Protein AF-A0A4R2NG99-F1 (afdb_monomer_lite)

InterPro domains:
  IPR046574 Protein of unknown function DUF6634 [PF20339] (81-149)

Foldseek 3Di:
DDDPPPQQLFARCPVVLVVLVPDPCNPVVLVVLDPPSVLLVVCLVVQVVVLVDPPPPDDNQPPVCSSVVSSVVLVCLQPPDDDPVQAVQAWAFEQKFWWQQVNATWMWGFTANDPPDDHRDTDIDAGWRGDDVVVQWTGHPVGIYGYHDHHPVRVVVCCVVVVGPPPMGTDDNVD

pLDDT: mean 89.12, std 12.57, range [43.88, 98.56]

Structure (mmCIF, N/CA/C/O backbone):
data_AF-A0A4R2NG99-F1
#
_entry.id   AF-A0A4R2NG99-F1
#
loop_
_atom_site.group_PDB
_atom_site.id
_atom_site.type_symbol
_atom_site.label_atom_id
_atom_site.label_alt_id
_atom_site.label_comp_id
_atom_site.label_asym_id
_atom_site.label_entity_id
_atom_site.label_seq_id
_atom_site.pdbx_PDB_ins_code
_atom_site.Cartn_x
_atom_site.Cartn_y
_atom_site.Cartn_z
_atom_site.occupancy
_atom_site.B_iso_or_equiv
_atom_site.auth_seq_id
_atom_site.auth_comp_id
_atom_site.auth_asym_id
_atom_site.auth_atom_id
_atom_site.pdbx_PDB_model_num
ATOM 1 N N . MET A 1 1 ? 9.806 15.399 2.676 1.00 49.66 1 MET A N 1
ATOM 2 C CA . MET A 1 1 ? 9.759 15.970 1.310 1.00 49.66 1 MET A CA 1
ATOM 3 C C . MET A 1 1 ? 8.311 16.036 0.851 1.00 49.66 1 MET A C 1
ATOM 5 O O . MET A 1 1 ? 7.540 15.195 1.308 1.00 49.66 1 MET A O 1
ATOM 9 N N . PRO A 1 2 ? 7.925 17.013 0.016 1.00 54.00 2 PRO A N 1
ATOM 10 C CA . PRO A 1 2 ? 6.621 16.988 -0.643 1.00 54.00 2 PRO A CA 1
ATOM 11 C C . PRO A 1 2 ? 6.530 15.772 -1.577 1.00 54.00 2 PRO A C 1
ATOM 13 O O . PRO A 1 2 ? 7.538 15.358 -2.149 1.00 54.00 2 PRO A O 1
ATOM 16 N N . MET A 1 3 ? 5.338 15.185 -1.688 1.00 55.34 3 MET A N 1
ATOM 17 C CA . MET A 1 3 ? 5.058 14.141 -2.679 1.00 55.34 3 MET A CA 1
ATOM 18 C C . MET A 1 3 ? 5.216 14.719 -4.094 1.00 55.34 3 MET A C 1
ATOM 20 O O . MET A 1 3 ? 4.885 15.894 -4.285 1.00 55.34 3 MET A O 1
ATOM 24 N N . PRO A 1 4 ? 5.699 13.939 -5.078 1.00 56.81 4 PRO A N 1
ATOM 25 C CA . PRO A 1 4 ? 5.696 14.377 -6.471 1.00 56.81 4 PRO A CA 1
ATOM 26 C C . PRO A 1 4 ? 4.266 14.738 -6.914 1.00 56.81 4 PRO A C 1
ATOM 28 O O . PRO A 1 4 ? 3.295 14.146 -6.439 1.00 56.81 4 PRO A O 1
ATOM 31 N N . MET A 1 5 ? 4.136 15.724 -7.813 1.00 49.91 5 MET A N 1
ATOM 32 C CA . MET A 1 5 ? 2.844 16.293 -8.252 1.00 49.91 5 MET A CA 1
ATOM 33 C C . MET A 1 5 ? 1.894 15.279 -8.926 1.00 49.91 5 MET A C 1
ATOM 35 O O . MET A 1 5 ? 0.725 15.591 -9.121 1.00 49.91 5 MET A O 1
ATOM 39 N N . SER A 1 6 ? 2.373 14.080 -9.257 1.00 67.25 6 SER A N 1
ATOM 40 C CA . SER A 1 6 ? 1.675 13.000 -9.970 1.00 67.25 6 SER A CA 1
ATOM 41 C C . SER A 1 6 ? 1.358 11.768 -9.107 1.00 67.25 6 SER A C 1
ATOM 43 O O . SER A 1 6 ? 0.882 10.762 -9.633 1.00 67.25 6 SER A O 1
ATOM 45 N N . PHE A 1 7 ? 1.559 11.823 -7.781 1.00 79.81 7 PHE A N 1
ATOM 46 C CA . PHE A 1 7 ? 1.327 10.665 -6.912 1.00 79.81 7 PHE A CA 1
ATOM 47 C C . PHE A 1 7 ? -0.115 10.137 -7.000 1.00 79.81 7 PHE A C 1
ATOM 49 O O . PHE A 1 7 ? -1.055 10.768 -6.517 1.00 79.81 7 PHE A O 1
ATOM 56 N N . ASN A 1 8 ? -0.272 8.931 -7.547 1.00 90.31 8 ASN A N 1
ATOM 57 C CA . ASN A 1 8 ? -1.547 8.225 -7.599 1.00 90.31 8 ASN A CA 1
ATOM 58 C C . ASN A 1 8 ? -1.762 7.415 -6.304 1.00 90.31 8 ASN A C 1
ATOM 60 O O . ASN A 1 8 ? -1.146 6.354 -6.138 1.00 90.31 8 ASN A O 1
ATOM 64 N N . PRO A 1 9 ? -2.671 7.826 -5.399 1.00 91.56 9 PRO A N 1
ATOM 65 C CA . PRO A 1 9 ? -2.879 7.128 -4.133 1.00 91.56 9 PRO A CA 1
ATOM 66 C C . PRO A 1 9 ? -3.478 5.732 -4.310 1.00 91.56 9 PRO A C 1
ATOM 68 O O . PRO A 1 9 ? -3.380 4.918 -3.390 1.00 91.56 9 PRO A O 1
ATOM 71 N N . ARG A 1 10 ? -4.064 5.425 -5.474 1.00 95.00 10 ARG A N 1
ATOM 72 C CA . ARG A 1 10 ? -4.663 4.123 -5.793 1.00 95.00 10 ARG A CA 1
ATOM 73 C C . ARG A 1 10 ? -3.701 3.124 -6.411 1.00 95.00 10 ARG A C 1
ATOM 75 O O . ARG A 1 10 ? -4.025 1.935 -6.441 1.00 95.00 10 ARG A O 1
ATOM 82 N N . ALA A 1 11 ? -2.560 3.581 -6.907 1.00 94.88 11 ALA A N 1
ATOM 83 C CA . ALA A 1 11 ? -1.530 2.738 -7.500 1.00 94.88 11 ALA A CA 1
ATOM 84 C C . ALA A 1 11 ? -0.154 3.418 -7.370 1.00 94.88 11 ALA A C 1
ATOM 86 O O . ALA A 1 11 ? 0.435 3.836 -8.368 1.00 94.88 11 ALA A O 1
ATOM 87 N N . PRO A 1 12 ? 0.371 3.543 -6.138 1.00 93.31 12 PRO A N 1
ATOM 88 C CA . PRO A 1 12 ? 1.474 4.453 -5.821 1.00 93.31 12 PRO A CA 1
ATOM 89 C C . PRO A 1 12 ? 2.819 4.068 -6.446 1.00 93.31 12 PRO A C 1
ATOM 91 O O . PRO A 1 12 ? 3.780 4.819 -6.321 1.00 93.31 12 PRO A O 1
ATOM 94 N N . LEU A 1 13 ? 2.912 2.891 -7.070 1.00 94.44 13 LEU A N 1
ATOM 95 C CA . LEU A 1 13 ? 4.154 2.350 -7.616 1.00 94.44 13 LEU A CA 1
ATOM 96 C C . LEU A 1 13 ? 4.209 2.379 -9.148 1.00 94.44 13 LEU A C 1
ATOM 98 O O . LEU A 1 13 ? 5.296 2.218 -9.687 1.00 94.44 13 LEU A O 1
ATOM 102 N N . LEU A 1 14 ? 3.089 2.604 -9.849 1.00 93.62 14 LEU A N 1
ATOM 103 C CA . LEU A 1 14 ? 3.050 2.503 -11.317 1.00 93.62 14 LEU A CA 1
ATOM 104 C C . LEU A 1 14 ? 3.962 3.512 -12.009 1.00 93.62 14 LEU A C 1
ATOM 106 O O . LEU A 1 14 ? 4.681 3.153 -12.934 1.00 93.62 14 LEU A O 1
ATOM 110 N N . GLU A 1 15 ? 3.966 4.755 -11.539 1.00 91.69 15 GLU A N 1
ATOM 111 C CA . GLU A 1 15 ? 4.822 5.792 -12.113 1.00 91.69 15 GLU A CA 1
ATOM 112 C C . GLU A 1 15 ? 6.308 5.475 -11.905 1.00 91.69 15 GLU A C 1
ATOM 114 O O . GLU A 1 15 ? 7.087 5.561 -12.845 1.00 91.69 15 GLU A O 1
ATOM 119 N N . ALA A 1 16 ? 6.684 5.005 -10.711 1.00 92.50 16 ALA A N 1
ATOM 120 C CA . ALA A 1 16 ? 8.059 4.597 -10.422 1.00 92.50 16 ALA A CA 1
ATOM 121 C C . ALA A 1 16 ? 8.499 3.377 -11.253 1.00 92.50 16 ALA A C 1
ATOM 123 O O . ALA A 1 16 ? 9.657 3.291 -11.652 1.00 92.50 16 ALA A O 1
ATOM 124 N N . ILE A 1 17 ? 7.589 2.436 -11.533 1.00 95.12 17 ILE A N 1
ATOM 125 C CA . ILE A 1 17 ? 7.857 1.306 -12.435 1.00 95.12 17 ILE A CA 1
ATOM 126 C C . ILE A 1 17 ? 8.113 1.822 -13.857 1.00 95.12 17 ILE A C 1
ATOM 128 O O . ILE A 1 17 ? 9.103 1.434 -14.474 1.00 95.12 17 ILE A O 1
ATOM 132 N N . ALA A 1 18 ? 7.265 2.724 -14.359 1.00 93.62 18 ALA A N 1
ATOM 133 C CA . ALA A 1 18 ? 7.431 3.315 -15.685 1.00 93.62 18 ALA A CA 1
ATOM 134 C C . ALA A 1 18 ? 8.744 4.110 -15.804 1.00 93.62 18 ALA A C 1
ATOM 136 O O . ALA A 1 18 ? 9.451 3.980 -16.802 1.00 93.62 18 ALA A O 1
ATOM 137 N N . GLU A 1 19 ? 9.104 4.878 -14.773 1.00 92.56 19 GLU A N 1
ATOM 138 C CA . GLU A 1 19 ? 10.360 5.634 -14.712 1.00 92.56 19 GLU A CA 1
ATOM 139 C C . GLU A 1 19 ? 11.584 4.707 -14.770 1.00 92.56 19 GLU A C 1
ATOM 141 O O . GLU A 1 19 ? 12.516 4.958 -15.534 1.00 92.56 19 GLU A O 1
ATOM 146 N N . LEU A 1 20 ? 11.557 3.592 -14.029 1.00 93.44 20 LEU A N 1
ATOM 147 C CA . LEU A 1 20 ? 12.633 2.598 -14.043 1.00 93.44 20 LEU A CA 1
ATOM 148 C C . LEU A 1 20 ? 12.802 1.914 -15.399 1.00 93.44 20 LEU A C 1
ATOM 150 O O . LEU A 1 20 ? 13.929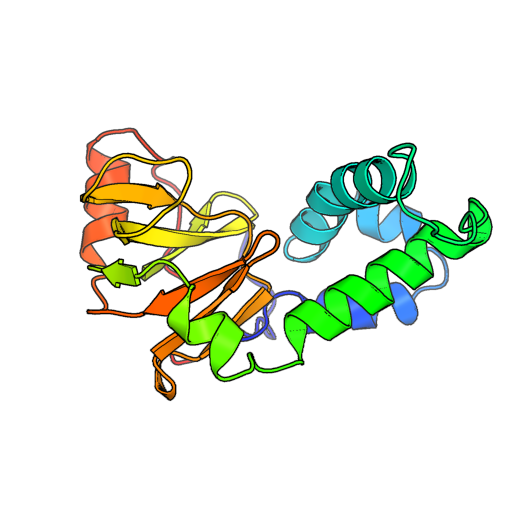 1.627 -15.785 1.00 93.44 20 LEU A O 1
ATOM 154 N N . ARG A 1 21 ? 11.715 1.679 -16.138 1.00 93.25 21 ARG A N 1
ATOM 155 C CA . ARG A 1 21 ? 11.807 1.114 -17.493 1.00 93.25 21 ARG A CA 1
ATOM 156 C C . ARG A 1 21 ? 12.288 2.125 -18.532 1.00 93.25 21 ARG A C 1
ATOM 158 O O . ARG A 1 21 ? 12.868 1.736 -19.540 1.00 93.25 21 ARG A O 1
ATOM 165 N N . ALA A 1 22 ? 12.020 3.411 -18.318 1.00 92.69 22 ALA A N 1
ATOM 166 C CA . ALA A 1 22 ? 12.384 4.470 -19.256 1.00 92.69 22 ALA A CA 1
ATOM 167 C C . ALA A 1 22 ? 13.837 4.955 -19.099 1.00 92.69 22 ALA A C 1
ATOM 169 O O . ALA A 1 22 ? 14.379 5.572 -20.018 1.00 92.69 22 ALA A O 1
ATOM 170 N N . THR A 1 23 ? 14.466 4.718 -17.945 1.00 92.50 23 THR A N 1
ATOM 171 C CA . THR A 1 23 ? 15.839 5.165 -17.677 1.00 92.50 23 THR A CA 1
ATOM 172 C C . THR A 1 23 ? 16.893 4.236 -18.279 1.00 92.50 23 THR A C 1
ATOM 174 O O . THR A 1 23 ? 16.717 3.026 -18.381 1.00 92.50 23 THR A O 1
ATOM 177 N N . GLN A 1 24 ? 18.040 4.817 -18.635 1.00 91.31 24 GLN A N 1
ATOM 178 C CA . GLN A 1 24 ? 19.225 4.073 -19.066 1.00 91.31 24 GLN A CA 1
ATOM 179 C C . GLN A 1 24 ? 19.998 3.454 -17.890 1.00 91.31 24 GLN A C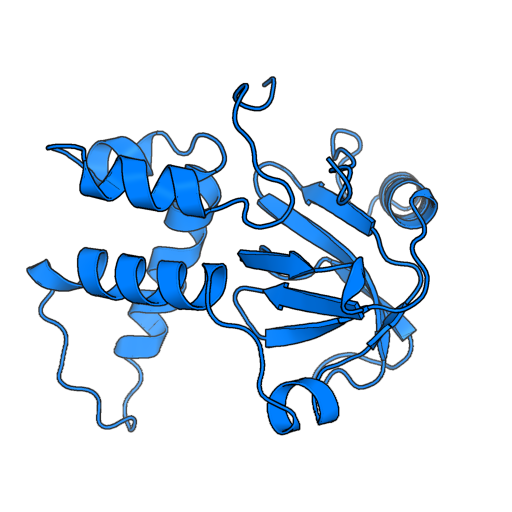 1
ATOM 181 O O . GLN A 1 24 ? 20.778 2.529 -18.101 1.00 91.31 24 GLN A O 1
ATOM 186 N N . ASP A 1 25 ? 19.788 3.950 -16.665 1.00 91.31 25 ASP A N 1
ATOM 187 C CA . ASP A 1 25 ? 20.447 3.459 -15.448 1.00 91.31 25 ASP A CA 1
ATOM 188 C C . ASP A 1 25 ? 19.428 3.269 -14.306 1.00 91.31 25 ASP 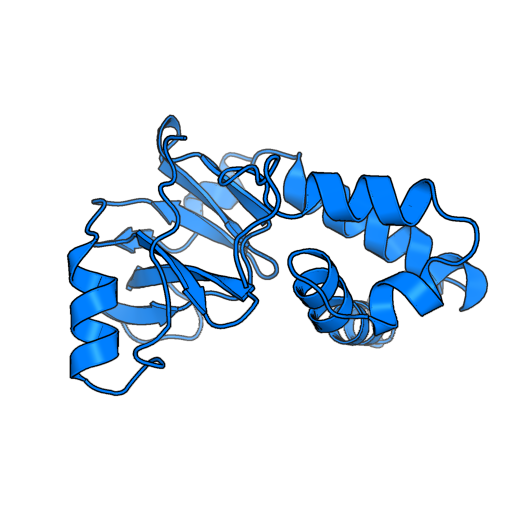A C 1
ATOM 190 O O . ASP A 1 25 ? 19.272 4.126 -13.424 1.00 91.31 25 ASP A O 1
ATOM 194 N N . PRO A 1 26 ? 18.678 2.154 -14.318 1.00 91.44 26 PRO A N 1
ATOM 195 C CA . PRO A 1 26 ? 17.654 1.897 -13.312 1.00 91.44 26 PRO A CA 1
ATOM 196 C C . PRO A 1 26 ? 18.233 1.581 -11.931 1.00 91.44 26 PRO A C 1
ATOM 198 O O . PRO A 1 26 ? 17.578 1.830 -10.916 1.00 91.44 26 PRO A O 1
ATOM 201 N N . LEU A 1 27 ? 19.465 1.067 -11.855 1.00 88.00 27 LEU A N 1
ATOM 202 C CA . LEU A 1 27 ? 20.098 0.780 -10.570 1.00 88.00 27 LEU A CA 1
ATOM 203 C C . LEU A 1 27 ? 20.492 2.066 -9.845 1.00 88.00 27 LEU A C 1
ATOM 205 O O . LEU A 1 27 ? 20.216 2.174 -8.648 1.00 88.00 27 LEU A O 1
ATOM 209 N N . ALA A 1 28 ? 21.061 3.053 -10.543 1.00 89.56 28 ALA A N 1
ATOM 210 C CA . ALA A 1 28 ? 21.328 4.363 -9.950 1.00 89.56 28 ALA A CA 1
ATOM 211 C C . ALA A 1 28 ? 20.035 5.037 -9.466 1.00 89.56 28 ALA A C 1
ATOM 213 O O . ALA A 1 28 ? 19.991 5.591 -8.364 1.00 89.56 28 ALA A O 1
ATOM 214 N N . LEU A 1 29 ? 18.951 4.923 -10.239 1.00 90.06 29 LEU A N 1
ATOM 215 C CA . LEU A 1 29 ? 17.655 5.485 -9.866 1.00 90.06 29 LEU A CA 1
ATOM 216 C C . LEU A 1 29 ? 17.068 4.818 -8.603 1.00 90.06 29 LEU A C 1
ATOM 218 O O . LEU A 1 29 ? 16.618 5.509 -7.687 1.00 90.06 29 LEU A O 1
ATOM 222 N N . LEU A 1 30 ? 17.151 3.487 -8.480 1.00 88.50 30 LEU A N 1
ATOM 223 C CA . LEU A 1 30 ? 16.760 2.767 -7.256 1.00 88.50 30 LEU A CA 1
ATOM 224 C C . LEU A 1 30 ? 17.614 3.155 -6.039 1.00 88.50 30 LEU A C 1
ATOM 226 O O . LEU A 1 30 ? 17.103 3.207 -4.914 1.00 88.50 30 LEU A O 1
ATOM 230 N N . GLN A 1 31 ? 18.905 3.431 -6.238 1.00 86.69 31 GLN A N 1
ATOM 231 C CA . GLN A 1 31 ? 19.825 3.826 -5.166 1.00 86.69 31 GLN A CA 1
ATOM 232 C C . GLN A 1 31 ? 19.500 5.202 -4.575 1.00 86.69 31 GLN A C 1
ATOM 234 O O . GLN A 1 31 ? 19.736 5.406 -3.384 1.00 86.69 31 GLN A O 1
ATOM 239 N N . ALA A 1 32 ? 18.896 6.110 -5.350 1.00 83.88 32 ALA A N 1
ATOM 240 C CA . ALA A 1 32 ? 18.459 7.416 -4.856 1.00 83.88 32 ALA A CA 1
ATOM 241 C C . ALA A 1 32 ? 17.371 7.315 -3.768 1.00 83.88 32 ALA A C 1
ATOM 243 O O . ALA A 1 32 ? 17.238 8.225 -2.949 1.00 83.88 32 ALA A O 1
ATOM 244 N N . ARG A 1 33 ? 16.613 6.203 -3.729 1.00 80.88 33 ARG A N 1
ATOM 245 C CA . ARG A 1 33 ? 15.601 5.882 -2.700 1.00 80.88 33 ARG A CA 1
ATOM 246 C C . ARG A 1 33 ? 14.639 7.037 -2.392 1.00 80.88 33 ARG A C 1
ATOM 248 O O . ARG A 1 33 ? 14.243 7.246 -1.244 1.00 80.88 33 ARG A O 1
ATOM 255 N N . THR A 1 34 ? 14.218 7.767 -3.416 1.00 83.06 34 THR A N 1
ATOM 256 C CA . THR A 1 34 ? 13.135 8.751 -3.318 1.00 83.06 34 THR A CA 1
ATOM 257 C C . THR A 1 34 ? 11.779 8.031 -3.335 1.00 83.06 34 THR A C 1
ATOM 259 O O . THR A 1 34 ? 11.651 6.989 -3.969 1.00 83.06 34 THR A O 1
ATOM 262 N N . PRO A 1 35 ? 10.733 8.487 -2.627 1.00 79.31 35 PRO A N 1
ATOM 263 C CA . PRO A 1 35 ? 9.393 7.924 -2.809 1.00 79.31 35 PRO A CA 1
ATOM 264 C C . PRO A 1 35 ? 8.871 8.227 -4.235 1.00 79.31 35 PRO A C 1
ATOM 266 O O . PRO A 1 35 ? 8.988 9.381 -4.645 1.00 79.31 35 PRO A O 1
ATOM 269 N N . PRO A 1 36 ? 8.284 7.258 -4.977 1.00 85.38 36 PRO A N 1
ATOM 270 C CA . PRO A 1 36 ? 7.952 5.887 -4.569 1.00 85.38 36 PRO A CA 1
ATOM 271 C C . PRO A 1 36 ? 9.053 4.836 -4.811 1.00 85.38 36 PRO A C 1
ATOM 273 O O . PRO A 1 36 ? 8.915 3.719 -4.307 1.00 85.38 36 PRO A O 1
ATOM 276 N N . LEU A 1 37 ? 10.142 5.164 -5.520 1.00 89.56 37 LEU A N 1
ATOM 277 C CA . LEU A 1 37 ? 11.279 4.272 -5.831 1.00 89.56 37 LEU A CA 1
ATOM 278 C C . LEU A 1 37 ? 11.868 3.579 -4.594 1.00 89.56 37 LEU A C 1
ATOM 280 O O . LEU A 1 37 ? 12.238 2.409 -4.648 1.00 89.56 37 LEU A O 1
ATOM 284 N N . ALA A 1 38 ? 11.876 4.256 -3.445 1.00 90.81 38 ALA A N 1
ATOM 285 C CA . ALA A 1 38 ? 12.276 3.697 -2.158 1.00 90.81 38 ALA A CA 1
ATOM 286 C C . ALA A 1 38 ? 11.513 2.411 -1.806 1.00 90.81 38 ALA A C 1
ATOM 288 O O . ALA A 1 38 ? 12.077 1.494 -1.213 1.00 90.81 38 ALA A O 1
ATOM 289 N N . THR A 1 39 ? 10.232 2.334 -2.177 1.00 93.50 39 THR A N 1
ATOM 290 C CA . THR A 1 39 ? 9.398 1.147 -1.963 1.00 93.50 39 THR A CA 1
ATOM 291 C C . THR A 1 39 ? 9.850 -0.001 -2.852 1.00 93.50 39 THR A C 1
ATOM 293 O O . THR A 1 39 ? 9.976 -1.120 -2.373 1.00 93.50 39 THR A O 1
ATOM 296 N N . LEU A 1 40 ? 10.146 0.263 -4.124 1.00 94.50 40 LEU A N 1
ATOM 297 C CA . LEU A 1 40 ? 10.652 -0.759 -5.042 1.00 94.50 40 LEU A CA 1
ATOM 298 C C . LEU A 1 40 ? 12.029 -1.267 -4.591 1.00 94.50 40 LEU A C 1
ATOM 300 O O . LEU A 1 40 ? 12.237 -2.474 -4.492 1.00 94.50 40 LEU A O 1
ATOM 304 N N . ALA A 1 41 ? 12.919 -0.358 -4.187 1.00 93.56 41 ALA A N 1
ATOM 305 C CA . ALA A 1 41 ? 14.224 -0.697 -3.624 1.00 93.56 41 ALA A CA 1
ATOM 306 C C . ALA A 1 41 ? 14.122 -1.528 -2.329 1.00 93.56 41 ALA A C 1
ATOM 308 O O . ALA A 1 41 ? 14.960 -2.396 -2.092 1.00 93.56 41 ALA A O 1
ATOM 309 N N . LEU A 1 42 ? 13.099 -1.287 -1.495 1.00 92.88 42 LEU A N 1
ATOM 310 C CA . LEU A 1 42 ? 12.822 -2.091 -0.299 1.00 92.88 42 LEU A CA 1
ATOM 311 C C . LEU A 1 42 ? 12.381 -3.520 -0.652 1.00 92.88 42 LEU A C 1
ATOM 313 O O . LEU A 1 42 ? 12.736 -4.455 0.060 1.00 92.88 42 LEU A O 1
ATOM 317 N N . LEU A 1 43 ? 11.566 -3.685 -1.696 1.00 94.56 43 LEU A N 1
ATOM 318 C CA . LEU A 1 43 ? 10.909 -4.957 -2.017 1.00 94.56 43 LEU A CA 1
ATOM 319 C C . LEU A 1 43 ? 11.753 -5.875 -2.909 1.00 94.56 43 LEU A C 1
ATOM 321 O O . LEU A 1 43 ? 11.579 -7.091 -2.853 1.00 94.56 43 LEU A O 1
ATOM 325 N N . LEU A 1 44 ? 12.680 -5.323 -3.695 1.00 93.50 44 LEU A N 1
ATOM 326 C CA . LEU A 1 44 ? 13.523 -6.094 -4.612 1.00 93.50 44 LEU A CA 1
ATOM 327 C C . LEU A 1 44 ? 14.326 -7.221 -3.919 1.00 93.50 44 LEU A C 1
ATOM 329 O O . LEU A 1 44 ? 14.330 -8.335 -4.446 1.00 93.50 44 LEU A O 1
ATOM 333 N N . PRO A 1 45 ? 14.963 -7.017 -2.745 1.00 91.88 45 PRO A N 1
ATOM 334 C CA . PRO A 1 45 ? 15.642 -8.111 -2.046 1.00 91.88 45 PRO A CA 1
ATOM 335 C C . PRO A 1 45 ? 14.692 -9.245 -1.636 1.00 91.88 45 PRO A C 1
ATOM 337 O O . PRO A 1 45 ? 14.997 -10.408 -1.871 1.00 91.88 45 PRO A O 1
ATOM 340 N N . ASP A 1 46 ? 13.505 -8.916 -1.111 1.00 92.50 46 ASP A N 1
ATOM 341 C CA . ASP A 1 46 ? 12.507 -9.927 -0.728 1.00 92.50 46 ASP A CA 1
ATOM 342 C C . ASP A 1 46 ? 11.976 -10.691 -1.952 1.00 92.50 46 ASP A C 1
ATOM 344 O O . ASP A 1 46 ? 11.736 -11.895 -1.877 1.00 92.50 46 ASP A O 1
ATOM 348 N N . TYR A 1 47 ? 11.827 -10.024 -3.103 1.00 92.56 47 TYR A N 1
ATOM 349 C CA . TYR A 1 47 ? 11.514 -10.698 -4.366 1.00 92.56 47 TYR A CA 1
ATOM 350 C C . TYR A 1 47 ? 12.602 -11.702 -4.747 1.00 92.56 47 TYR A C 1
ATOM 352 O O . TYR A 1 47 ? 12.300 -12.863 -5.016 1.00 92.56 47 TYR A O 1
ATOM 360 N N . ARG A 1 48 ? 13.868 -11.269 -4.730 1.00 90.50 48 ARG A N 1
ATOM 361 C CA . ARG A 1 48 ? 15.021 -12.117 -5.049 1.00 90.50 48 ARG A CA 1
ATOM 362 C C . ARG A 1 48 ? 15.047 -13.370 -4.176 1.00 90.50 48 ARG A C 1
ATOM 364 O O . ARG A 1 48 ? 15.186 -14.468 -4.706 1.00 90.50 48 ARG A O 1
ATOM 371 N N . ASP A 1 49 ? 14.855 -13.221 -2.870 1.00 88.69 49 ASP A N 1
ATOM 372 C CA . ASP A 1 49 ? 14.892 -14.342 -1.926 1.00 88.69 49 ASP A CA 1
ATOM 373 C C . ASP A 1 49 ? 13.759 -15.353 -2.184 1.00 88.69 49 ASP A C 1
ATOM 375 O O . ASP A 1 49 ? 13.971 -16.568 -2.119 1.00 88.69 49 ASP A O 1
ATOM 379 N N . ARG A 1 50 ? 12.563 -14.880 -2.570 1.00 86.12 50 ARG A N 1
ATOM 380 C CA . ARG A 1 50 ? 11.440 -15.754 -2.961 1.00 86.12 50 ARG A CA 1
ATOM 381 C C . ARG A 1 50 ? 11.729 -16.573 -4.217 1.00 86.12 50 ARG A C 1
ATOM 383 O O . ARG A 1 50 ? 11.256 -17.704 -4.295 1.00 86.12 50 ARG A O 1
ATOM 390 N N . GLN A 1 51 ? 12.491 -16.026 -5.164 1.00 80.12 51 GLN A N 1
ATOM 391 C CA . GLN A 1 51 ? 12.884 -16.729 -6.392 1.00 80.12 51 GLN A CA 1
ATOM 392 C C . GLN A 1 51 ? 14.005 -17.752 -6.150 1.00 80.12 51 GLN A C 1
ATOM 394 O O . GLN A 1 51 ? 14.141 -18.708 -6.906 1.00 80.12 51 GLN A O 1
ATOM 399 N N . LEU A 1 52 ? 14.802 -17.574 -5.092 1.00 69.69 52 LEU A N 1
ATOM 400 C CA . LEU A 1 52 ? 15.907 -18.471 -4.735 1.00 69.69 52 LEU A CA 1
ATOM 401 C C . LEU A 1 52 ? 15.497 -19.599 -3.771 1.00 69.69 52 LEU A C 1
ATOM 403 O O . LEU A 1 52 ? 16.339 -20.413 -3.394 1.00 69.69 52 LEU A O 1
ATOM 407 N N . THR A 1 53 ? 14.228 -19.667 -3.353 1.00 59.44 53 THR A N 1
ATOM 408 C CA . THR A 1 53 ? 13.760 -20.6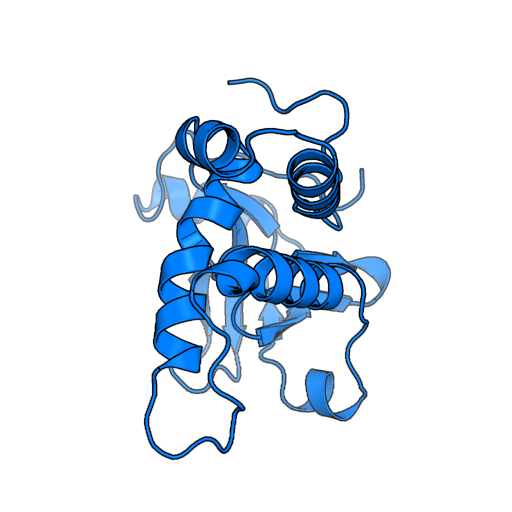81 -2.396 1.00 59.44 53 THR A CA 1
ATOM 409 C C . THR A 1 53 ? 13.653 -22.066 -3.070 1.00 59.44 53 THR A C 1
ATOM 411 O O . THR A 1 53 ? 12.870 -22.213 -4.011 1.00 59.44 53 THR A O 1
ATOM 414 N N . PRO A 1 54 ? 14.383 -23.103 -2.600 1.00 48.94 54 PRO A N 1
ATOM 415 C CA . PRO A 1 54 ? 14.364 -24.437 -3.206 1.00 48.94 54 PRO A CA 1
ATOM 416 C C . PRO A 1 54 ? 12.972 -25.083 -3.148 1.00 48.94 54 PRO A C 1
ATOM 418 O O . PRO A 1 54 ? 12.334 -25.080 -2.096 1.00 48.94 54 PRO A O 1
ATOM 421 N N . GLY A 1 55 ? 12.518 -25.680 -4.255 1.00 54.06 55 GLY A N 1
ATOM 422 C CA . GLY A 1 55 ? 11.275 -26.466 -4.311 1.00 54.06 55 GLY A CA 1
ATOM 423 C C . GLY A 1 55 ? 10.069 -25.774 -4.957 1.00 54.06 55 GLY A C 1
ATOM 424 O O . GLY A 1 55 ? 9.021 -26.401 -5.088 1.00 54.06 55 GLY A O 1
ATOM 425 N N . ARG A 1 56 ? 10.201 -24.520 -5.408 1.00 51.81 56 ARG A N 1
ATOM 426 C CA . ARG A 1 56 ? 9.352 -23.987 -6.483 1.00 51.81 56 ARG A CA 1
ATOM 427 C C . ARG A 1 56 ? 10.051 -24.271 -7.806 1.00 51.81 56 ARG A C 1
ATOM 429 O O . ARG A 1 56 ? 11.185 -23.842 -7.992 1.00 51.81 56 ARG A O 1
ATOM 436 N N . GLU A 1 57 ? 9.392 -25.004 -8.700 1.00 43.88 57 GLU A N 1
ATOM 437 C CA . GLU A 1 57 ? 9.773 -25.044 -10.113 1.00 43.88 57 GLU A CA 1
ATOM 438 C C . GLU A 1 57 ? 9.639 -23.622 -10.663 1.00 43.88 57 GLU A C 1
ATOM 440 O O . GLU A 1 57 ? 8.564 -23.174 -11.051 1.00 43.88 57 GLU A O 1
ATOM 445 N N . SER A 1 58 ? 10.716 -22.858 -10.599 1.00 51.84 58 SER A N 1
ATOM 446 C CA . SER A 1 58 ? 10.829 -21.594 -11.302 1.00 51.84 58 SER A CA 1
ATOM 447 C C . SER A 1 58 ? 12.144 -21.635 -12.042 1.00 51.84 58 SER A C 1
ATOM 449 O O . SER A 1 58 ? 13.196 -21.788 -11.416 1.00 51.84 58 SER A O 1
ATOM 451 N N . ASP A 1 59 ? 12.055 -21.519 -13.367 1.00 48.97 59 ASP A N 1
ATOM 452 C CA . ASP A 1 59 ? 13.181 -21.229 -14.240 1.00 48.97 59 ASP A CA 1
ATOM 453 C C . ASP A 1 59 ? 14.035 -20.157 -13.566 1.00 48.97 59 ASP A C 1
ATOM 455 O O . ASP A 1 59 ? 13.547 -19.069 -13.244 1.00 48.97 59 ASP A O 1
ATOM 459 N N . HIS A 1 60 ? 15.287 -20.492 -13.254 1.00 54.28 60 HIS A N 1
ATOM 460 C CA . HIS A 1 60 ? 16.201 -19.553 -12.627 1.00 54.28 60 HIS A CA 1
ATOM 461 C C . HIS A 1 60 ? 16.280 -18.293 -13.494 1.00 54.28 60 HIS A C 1
ATOM 463 O O . HIS A 1 60 ? 16.859 -18.310 -14.579 1.00 54.28 60 HIS A O 1
ATOM 469 N N . VAL A 1 61 ? 15.701 -17.188 -13.018 1.00 57.53 61 VAL A N 1
ATOM 470 C CA . VAL A 1 61 ? 15.870 -15.889 -13.666 1.00 57.53 61 VAL A CA 1
ATOM 471 C C . VAL A 1 61 ? 17.341 -15.516 -13.495 1.00 57.53 61 VAL A C 1
ATOM 473 O O . VAL A 1 61 ? 17.799 -15.303 -12.370 1.00 57.53 61 VAL A O 1
ATOM 476 N N . SER A 1 62 ? 18.096 -15.499 -14.599 1.00 59.56 62 SER A N 1
ATOM 477 C CA . SER A 1 62 ? 19.485 -15.020 -14.610 1.00 59.56 62 SER A CA 1
ATOM 478 C C . SER A 1 62 ? 19.569 -13.641 -13.943 1.00 59.56 62 SER A C 1
ATOM 480 O O . SER A 1 62 ? 18.623 -12.855 -14.026 1.00 59.56 62 SER A O 1
ATOM 482 N N . GLY A 1 63 ? 20.698 -13.328 -13.298 1.00 59.72 63 GLY A N 1
ATOM 483 C CA . GLY A 1 63 ? 20.895 -12.059 -12.583 1.00 59.72 63 GLY A CA 1
ATOM 484 C C . GLY A 1 63 ? 20.567 -10.821 -13.428 1.00 59.72 63 GLY A C 1
ATOM 485 O O . GLY A 1 63 ? 20.009 -9.862 -12.899 1.00 59.72 63 GLY A O 1
ATOM 486 N N . ASP A 1 64 ? 20.806 -10.900 -14.740 1.00 63.84 64 ASP A N 1
ATOM 487 C CA . ASP A 1 64 ? 20.564 -9.826 -15.711 1.00 63.84 64 ASP A CA 1
ATOM 488 C C . ASP A 1 64 ? 19.069 -9.548 -15.968 1.00 63.84 64 ASP A C 1
ATOM 490 O O . ASP A 1 64 ? 18.705 -8.451 -16.379 1.00 63.84 64 ASP A O 1
ATOM 494 N N . HIS A 1 65 ? 18.181 -10.506 -15.678 1.00 82.75 65 HIS A N 1
ATOM 495 C CA . HIS A 1 65 ? 16.730 -10.377 -15.876 1.00 82.75 65 HIS A CA 1
ATOM 496 C C . HIS A 1 65 ? 15.945 -10.205 -14.569 1.00 82.75 65 HIS A C 1
ATOM 498 O O . HIS A 1 65 ? 14.726 -10.035 -14.604 1.00 82.75 65 HIS A O 1
ATOM 504 N N . LEU A 1 66 ? 16.613 -10.231 -13.407 1.00 87.31 66 LEU A N 1
ATOM 505 C CA . LEU A 1 66 ? 15.947 -10.147 -12.103 1.00 87.31 66 LEU A CA 1
ATOM 506 C C . LEU A 1 66 ? 15.155 -8.846 -11.945 1.00 87.31 66 LEU A C 1
ATOM 508 O O . LEU A 1 66 ? 14.053 -8.865 -11.399 1.00 87.31 66 LEU A O 1
ATOM 512 N N . LEU A 1 67 ? 15.723 -7.726 -12.402 1.00 90.94 67 LEU A N 1
ATOM 513 C CA . LEU A 1 67 ? 15.072 -6.425 -12.302 1.00 90.94 67 LEU A CA 1
ATOM 514 C C . LEU A 1 67 ? 13.809 -6.375 -13.165 1.00 90.94 67 LEU A C 1
ATOM 516 O O . LEU A 1 67 ? 12.758 -6.028 -12.644 1.00 90.94 67 LEU A O 1
ATOM 520 N N . GLU A 1 68 ? 13.884 -6.775 -14.434 1.00 92.00 68 GLU A N 1
ATOM 521 C CA . GLU A 1 68 ? 12.709 -6.789 -15.316 1.00 92.00 68 GLU A CA 1
ATOM 522 C C . GLU A 1 68 ? 11.619 -7.728 -14.791 1.00 92.00 68 GLU A C 1
ATOM 524 O O . GLU A 1 68 ? 10.468 -7.320 -14.672 1.00 92.00 68 GLU A O 1
ATOM 529 N N . ALA A 1 69 ? 11.979 -8.935 -14.344 1.00 93.06 69 ALA A N 1
ATOM 530 C CA . ALA A 1 69 ? 11.020 -9.866 -13.745 1.00 93.06 69 ALA A CA 1
ATOM 531 C C . ALA A 1 69 ? 10.372 -9.305 -12.464 1.00 93.06 69 ALA A C 1
ATOM 533 O O . ALA A 1 69 ? 9.183 -9.523 -12.202 1.00 93.06 69 ALA A O 1
ATOM 534 N N . PHE A 1 70 ? 11.138 -8.562 -11.658 1.00 94.88 70 PHE A N 1
ATOM 535 C CA . PHE A 1 70 ? 10.613 -7.843 -10.502 1.00 94.88 70 PHE A CA 1
ATOM 536 C C . PHE A 1 70 ? 9.655 -6.725 -10.922 1.00 94.88 70 PHE A C 1
ATOM 538 O O . PHE A 1 70 ? 8.579 -6.614 -10.334 1.00 94.88 70 PHE A O 1
ATOM 545 N N . LEU A 1 71 ? 10.005 -5.921 -11.929 1.00 95.44 71 LEU A N 1
ATOM 546 C CA . LEU A 1 71 ? 9.151 -4.848 -12.440 1.00 95.44 71 LEU A CA 1
ATOM 547 C C . LEU A 1 71 ? 7.850 -5.405 -13.026 1.00 95.44 71 LEU A C 1
ATOM 549 O O . LEU A 1 71 ? 6.786 -4.913 -12.658 1.00 95.44 71 LEU A O 1
ATOM 553 N N . ASP A 1 72 ? 7.907 -6.486 -13.806 1.00 95.81 72 ASP A N 1
ATOM 554 C CA . ASP A 1 72 ? 6.728 -7.204 -14.308 1.00 95.81 72 ASP A CA 1
ATOM 555 C C . ASP A 1 72 ? 5.842 -7.692 -13.155 1.00 95.81 72 ASP A C 1
ATOM 557 O O . ASP A 1 72 ? 4.617 -7.555 -13.167 1.00 95.81 72 ASP A O 1
ATOM 561 N N . TYR A 1 73 ? 6.446 -8.273 -12.116 1.00 96.44 73 TYR A N 1
ATOM 562 C CA . TYR A 1 73 ? 5.703 -8.724 -10.945 1.00 96.44 73 TYR A CA 1
ATOM 563 C C . TYR A 1 73 ? 5.046 -7.558 -10.199 1.00 96.44 73 TYR A C 1
ATOM 565 O O . TYR A 1 73 ? 3.869 -7.640 -9.845 1.00 96.44 73 TYR A O 1
ATOM 573 N N . MET A 1 74 ? 5.771 -6.462 -9.984 1.00 96.75 74 MET A N 1
ATOM 574 C CA . MET A 1 74 ? 5.243 -5.270 -9.325 1.00 96.75 74 MET A CA 1
ATOM 575 C C . MET A 1 74 ? 4.134 -4.605 -10.137 1.00 96.75 74 MET A C 1
ATOM 577 O O . MET A 1 74 ? 3.140 -4.173 -9.556 1.00 96.75 74 MET A O 1
ATOM 581 N N . GLU A 1 75 ? 4.264 -4.569 -11.460 1.00 97.00 75 GLU A N 1
ATOM 582 C CA . GLU A 1 75 ? 3.257 -4.037 -12.373 1.00 97.00 75 GLU A CA 1
ATOM 583 C C . GLU A 1 75 ? 1.965 -4.849 -12.306 1.00 97.00 75 GLU A C 1
ATOM 585 O O . GLU A 1 75 ? 0.892 -4.269 -12.124 1.00 97.00 75 GLU A O 1
ATOM 590 N N . ARG A 1 76 ? 2.053 -6.186 -12.308 1.00 96.88 76 ARG A N 1
ATOM 591 C CA . ARG A 1 76 ? 0.892 -7.060 -12.069 1.00 96.88 76 ARG A CA 1
ATOM 592 C C . ARG A 1 76 ? 0.242 -6.785 -10.721 1.00 96.88 76 ARG A C 1
ATOM 594 O O . ARG A 1 76 ? -0.957 -6.525 -10.655 1.00 96.88 76 ARG A O 1
ATOM 601 N N . LEU A 1 77 ? 1.029 -6.722 -9.641 1.00 96.94 77 LEU A N 1
ATOM 602 C CA . LEU A 1 77 ? 0.500 -6.374 -8.316 1.00 96.94 77 LEU A CA 1
ATOM 603 C C . LEU A 1 77 ? -0.157 -4.989 -8.279 1.00 96.94 77 LEU A C 1
ATOM 605 O O . LEU A 1 77 ? -1.019 -4.760 -7.429 1.00 96.94 77 LEU A O 1
ATOM 609 N N . SER A 1 78 ? 0.241 -4.075 -9.160 1.00 96.81 78 SER A N 1
ATOM 610 C CA . SER A 1 78 ? -0.274 -2.710 -9.263 1.00 96.81 78 SER A CA 1
ATOM 611 C C . SER A 1 78 ? -1.417 -2.525 -10.272 1.00 96.81 78 SER A C 1
ATOM 613 O O . SER A 1 78 ? -2.022 -1.451 -10.280 1.00 96.81 78 SER A O 1
ATOM 615 N N . THR A 1 79 ? -1.769 -3.541 -11.065 1.00 96.81 79 THR A N 1
ATOM 616 C CA . THR A 1 79 ? -2.803 -3.437 -12.113 1.00 96.81 79 THR A CA 1
ATOM 617 C C . THR A 1 79 ? -3.878 -4.523 -12.063 1.00 96.81 79 THR A C 1
ATOM 619 O O . THR A 1 79 ? -5.040 -4.229 -12.350 1.00 96.81 79 THR A O 1
ATOM 622 N N . GLU A 1 80 ? -3.537 -5.753 -11.678 1.00 96.81 80 GLU A N 1
ATOM 623 C CA . GLU A 1 80 ? -4.457 -6.890 -11.735 1.00 96.81 80 GLU A CA 1
ATOM 624 C C . GLU A 1 80 ? -5.454 -6.862 -10.560 1.00 96.81 80 GLU A C 1
ATOM 626 O O . GLU A 1 80 ? -5.040 -6.744 -9.398 1.00 96.81 80 GLU A O 1
ATOM 631 N N . PRO A 1 81 ? -6.774 -6.940 -10.816 1.00 96.25 81 PRO A N 1
ATOM 632 C CA . PRO A 1 81 ? -7.769 -7.067 -9.758 1.00 96.25 81 PRO A CA 1
ATOM 633 C C . PRO A 1 81 ? -7.747 -8.481 -9.145 1.00 96.25 81 PRO A C 1
ATOM 635 O O . PRO A 1 81 ? -7.318 -9.426 -9.804 1.00 96.25 81 PRO A O 1
ATOM 638 N N . PRO A 1 82 ? -8.235 -8.650 -7.905 1.00 96.88 82 PRO A N 1
ATOM 639 C CA . PRO A 1 82 ? -8.385 -9.970 -7.302 1.00 96.88 82 PRO A CA 1
ATOM 640 C C . PRO A 1 82 ? -9.480 -10.789 -7.997 1.00 96.88 82 PRO A C 1
ATOM 642 O O . PRO A 1 82 ? -10.471 -10.225 -8.474 1.00 96.88 82 PRO A O 1
ATOM 645 N N . GLY A 1 83 ? -9.339 -12.114 -7.975 1.00 95.56 83 GLY A N 1
ATOM 646 C CA . GLY A 1 83 ? -10.447 -13.035 -8.223 1.00 95.56 83 GLY A CA 1
ATOM 647 C C . GLY A 1 83 ? -11.387 -13.161 -7.015 1.00 95.56 83 GLY A C 1
ATOM 648 O O . GLY A 1 83 ? -11.103 -12.679 -5.915 1.00 95.56 83 GLY A O 1
ATOM 649 N N . ASP A 1 84 ? -12.511 -13.859 -7.194 1.00 93.50 84 ASP A N 1
ATOM 650 C CA . ASP A 1 84 ? -13.485 -14.077 -6.112 1.00 93.50 84 ASP A CA 1
ATOM 651 C C . ASP A 1 84 ? -12.888 -14.863 -4.934 1.00 93.50 84 ASP A C 1
ATOM 653 O O . ASP A 1 84 ? -13.202 -14.603 -3.771 1.00 93.50 84 ASP A O 1
ATOM 657 N N . GLU A 1 85 ? -12.019 -15.832 -5.227 1.00 93.44 85 GLU A N 1
ATOM 658 C CA . GLU A 1 85 ? -11.323 -16.631 -4.217 1.00 93.44 85 GLU A CA 1
ATOM 659 C C . GLU A 1 85 ? -10.303 -15.814 -3.420 1.00 93.44 85 GLU A C 1
ATOM 661 O O . GLU A 1 85 ? -10.286 -15.904 -2.191 1.00 93.44 85 GLU A O 1
ATOM 666 N N . ASP A 1 86 ? -9.559 -14.924 -4.085 1.00 94.94 86 ASP A N 1
ATOM 667 C CA . ASP A 1 86 ? -8.611 -14.021 -3.430 1.00 94.94 86 ASP A CA 1
ATOM 668 C C . ASP A 1 86 ? -9.298 -13.167 -2.359 1.00 94.94 86 ASP A C 1
ATOM 670 O O . ASP A 1 86 ? -8.760 -12.980 -1.266 1.00 94.94 86 ASP A O 1
ATOM 674 N N . LEU A 1 87 ? -10.488 -12.629 -2.660 1.00 96.19 87 LEU A N 1
ATOM 675 C CA . LEU A 1 87 ? -11.234 -11.789 -1.722 1.00 96.19 87 LEU A CA 1
ATOM 676 C C . LEU A 1 87 ? -11.930 -12.587 -0.626 1.00 96.19 87 LEU A C 1
ATOM 678 O O . LEU A 1 87 ? -12.036 -12.091 0.499 1.00 96.19 87 LEU A O 1
ATOM 682 N N . ARG A 1 88 ? -12.398 -13.802 -0.926 1.00 94.44 88 ARG A N 1
ATOM 683 C CA . ARG A 1 88 ? -13.031 -14.680 0.065 1.00 94.44 88 ARG A CA 1
ATOM 684 C C . ARG A 1 88 ? -12.072 -14.997 1.210 1.00 94.44 88 ARG A C 1
ATOM 686 O O . ARG A 1 88 ? -12.466 -14.899 2.371 1.00 94.44 88 ARG A O 1
ATOM 693 N N . ASP A 1 89 ? -10.817 -15.282 0.873 1.00 93.12 89 ASP A N 1
ATOM 694 C CA . ASP A 1 89 ? -9.780 -15.659 1.836 1.00 93.12 89 ASP A CA 1
ATOM 695 C C . ASP A 1 89 ? -8.981 -14.450 2.359 1.00 93.12 89 ASP A C 1
ATOM 697 O O . ASP A 1 89 ? -8.170 -14.568 3.286 1.00 93.12 89 ASP A O 1
ATOM 701 N N . ALA A 1 90 ? -9.214 -13.257 1.801 1.00 97.19 90 ALA A N 1
ATOM 702 C CA . ALA A 1 90 ? -8.536 -12.042 2.222 1.00 97.19 90 ALA A CA 1
ATOM 703 C C . ALA A 1 90 ? -8.951 -11.612 3.647 1.00 97.19 90 ALA A C 1
ATOM 705 O O . ALA A 1 90 ? -10.151 -11.514 3.962 1.00 97.19 90 ALA A O 1
ATOM 706 N N . PRO A 1 91 ? -7.970 -11.245 4.499 1.00 97.94 91 PRO A N 1
ATOM 707 C CA . PRO A 1 91 ? -8.242 -10.623 5.786 1.00 97.94 91 PRO A CA 1
ATOM 708 C C . PRO A 1 91 ? -9.052 -9.335 5.622 1.00 97.94 91 PRO A C 1
ATOM 710 O O . PRO A 1 91 ? -8.856 -8.575 4.669 1.00 97.94 91 PRO A O 1
ATOM 713 N N . LEU A 1 92 ? -9.929 -9.072 6.586 1.00 98.44 92 LEU A N 1
ATOM 714 C CA . LEU A 1 92 ? -10.669 -7.819 6.675 1.00 98.44 92 LEU A CA 1
ATOM 715 C C . LEU A 1 92 ? -9.833 -6.794 7.441 1.00 98.44 92 LEU A C 1
ATOM 717 O O . LEU A 1 92 ? -9.363 -7.090 8.541 1.00 98.44 92 LEU A O 1
ATOM 721 N N . LEU A 1 93 ? -9.662 -5.609 6.861 1.00 98.50 93 LEU A N 1
ATOM 722 C CA . LEU A 1 93 ? -9.043 -4.451 7.490 1.00 98.50 93 LEU A CA 1
ATOM 723 C C . LEU A 1 93 ? -10.132 -3.424 7.826 1.00 98.50 93 LEU A C 1
ATOM 725 O O . LEU A 1 93 ? -10.595 -2.683 6.960 1.00 98.50 93 LEU A O 1
ATOM 729 N N . GLU A 1 94 ? -10.552 -3.420 9.086 1.00 97.88 94 GLU A N 1
ATOM 730 C CA . GLU A 1 94 ? -11.519 -2.475 9.649 1.00 97.88 94 GLU A CA 1
ATOM 731 C C . GLU A 1 94 ? -10.840 -1.209 10.163 1.00 97.88 94 GLU A C 1
ATOM 733 O O . GLU A 1 94 ? -9.648 -1.224 10.490 1.00 97.88 94 GLU A O 1
ATOM 738 N N . ASN A 1 95 ? -11.622 -0.132 10.295 1.00 97.31 95 ASN A N 1
ATOM 739 C CA . ASN A 1 95 ? -11.163 1.176 10.778 1.00 97.31 95 ASN A CA 1
ATOM 740 C C . ASN A 1 95 ? -9.854 1.580 10.093 1.00 97.31 95 ASN A C 1
ATOM 742 O O . ASN A 1 95 ? -8.822 1.777 10.734 1.00 97.31 95 ASN A O 1
ATOM 746 N N . TRP A 1 96 ? -9.857 1.557 8.766 1.00 98.06 96 TRP A N 1
ATOM 747 C CA . TRP A 1 96 ? -8.630 1.609 7.995 1.00 98.06 96 TRP A CA 1
ATOM 748 C C . TRP A 1 96 ? -8.350 3.006 7.447 1.00 98.06 96 TRP A C 1
ATOM 750 O O . TRP A 1 96 ? -9.260 3.779 7.159 1.00 98.06 96 TRP A O 1
ATOM 760 N N . CYS A 1 97 ? -7.075 3.320 7.236 1.00 97.75 97 CYS A N 1
ATOM 761 C CA . CYS A 1 97 ? -6.662 4.463 6.426 1.00 97.75 97 CYS A CA 1
ATOM 762 C C . CYS A 1 97 ? -5.390 4.149 5.634 1.00 97.75 97 CYS A C 1
ATOM 764 O O . CYS A 1 97 ? -4.647 3.222 5.968 1.00 97.75 97 CYS A O 1
ATOM 766 N N . ALA A 1 98 ? -5.138 4.921 4.576 1.00 97.12 98 ALA A N 1
ATOM 767 C CA . ALA A 1 98 ? -3.868 4.903 3.865 1.00 97.12 98 ALA A CA 1
ATOM 768 C C . ALA A 1 98 ? -2.946 5.998 4.412 1.00 97.12 98 ALA A C 1
ATOM 770 O O . ALA A 1 98 ? -3.387 7.091 4.778 1.00 97.12 98 ALA A O 1
ATOM 771 N N . GLY A 1 99 ? -1.648 5.722 4.452 1.00 94.19 99 GLY A N 1
ATOM 772 C CA . GLY A 1 99 ? -0.670 6.713 4.870 1.00 94.19 99 GLY A CA 1
ATOM 773 C C . GLY A 1 99 ? 0.760 6.374 4.486 1.00 94.19 99 GLY A C 1
ATOM 774 O O . GLY A 1 99 ? 1.087 5.244 4.126 1.00 94.19 99 GLY A O 1
ATOM 775 N N . LEU A 1 100 ? 1.618 7.381 4.577 1.00 92.00 100 LEU A N 1
ATOM 776 C CA . LEU A 1 100 ? 3.059 7.246 4.455 1.00 92.00 100 LEU A CA 1
ATOM 777 C C . LEU A 1 100 ? 3.662 6.952 5.822 1.00 92.00 100 LEU A C 1
ATOM 779 O O . LEU A 1 100 ? 3.566 7.775 6.735 1.00 92.00 100 LEU A O 1
ATOM 783 N N . MET A 1 101 ? 4.314 5.797 5.929 1.00 90.75 101 MET A N 1
ATOM 784 C CA . MET A 1 101 ? 5.223 5.463 7.021 1.00 90.75 101 MET A CA 1
ATOM 785 C C . MET A 1 101 ? 6.638 5.495 6.454 1.00 90.75 101 MET A C 1
ATOM 787 O O . MET A 1 101 ? 7.073 4.517 5.843 1.00 90.75 101 MET A O 1
ATOM 791 N N . ASP A 1 102 ? 7.269 6.663 6.573 1.00 80.62 102 ASP A N 1
ATOM 792 C CA . ASP A 1 102 ? 8.436 7.127 5.818 1.00 80.62 102 ASP A CA 1
ATOM 793 C C . ASP A 1 102 ? 9.357 6.034 5.243 1.00 80.62 102 ASP A C 1
ATOM 795 O O . ASP A 1 102 ? 9.972 5.285 6.008 1.00 80.62 102 ASP A O 1
ATOM 799 N N . PRO A 1 103 ? 9.547 5.987 3.907 1.00 83.31 103 PRO A N 1
ATOM 800 C CA . PRO A 1 103 ? 8.777 6.625 2.822 1.00 83.31 103 PRO A CA 1
ATOM 801 C C . PRO A 1 103 ? 7.648 5.745 2.244 1.00 83.31 103 PRO A C 1
ATOM 803 O O . PRO A 1 103 ? 7.216 5.956 1.113 1.00 83.31 103 PRO A O 1
ATOM 806 N N . PHE A 1 104 ? 7.191 4.717 2.959 1.00 91.38 104 PHE A N 1
ATOM 807 C CA . PHE A 1 104 ? 6.417 3.638 2.346 1.00 91.38 104 PHE A CA 1
ATOM 808 C C . PHE A 1 104 ? 4.899 3.870 2.412 1.00 91.38 104 PHE A C 1
ATOM 810 O O . PHE A 1 104 ? 4.375 4.085 3.512 1.00 91.38 104 PHE A O 1
ATOM 817 N N . PRO A 1 105 ? 4.168 3.750 1.286 1.00 94.44 105 PRO A N 1
ATOM 818 C CA . PRO A 1 105 ? 2.711 3.798 1.279 1.00 94.44 105 PRO A CA 1
ATOM 819 C C . PRO A 1 105 ? 2.157 2.522 1.921 1.00 94.44 105 PRO A C 1
ATOM 821 O O . PRO A 1 105 ? 2.366 1.421 1.415 1.00 94.44 105 PRO A O 1
ATOM 824 N N . ARG A 1 106 ? 1.470 2.642 3.057 1.00 96.19 106 ARG A N 1
ATOM 825 C CA . ARG A 1 106 ? 0.921 1.520 3.835 1.00 96.19 106 ARG A CA 1
ATOM 826 C C . ARG A 1 106 ? -0.543 1.751 4.174 1.00 96.19 106 ARG A C 1
ATOM 828 O O . ARG A 1 106 ? -1.020 2.885 4.183 1.00 96.19 106 ARG A O 1
ATOM 835 N N . LEU A 1 107 ? -1.236 0.658 4.467 1.00 97.81 107 LEU A N 1
ATOM 836 C CA . LEU A 1 107 ? -2.548 0.707 5.092 1.00 97.81 107 LEU A CA 1
ATOM 837 C C . LEU A 1 107 ? -2.396 0.468 6.586 1.00 97.81 107 LEU A C 1
ATOM 839 O O . LEU A 1 107 ? -1.583 -0.356 7.009 1.00 97.81 107 LEU A O 1
ATOM 843 N N . PHE A 1 108 ? -3.198 1.173 7.365 1.00 97.62 108 PHE A N 1
ATOM 844 C CA . PHE A 1 108 ? -3.311 1.037 8.810 1.00 97.62 108 PHE A CA 1
ATOM 845 C C . PHE A 1 108 ? -4.731 0.611 9.135 1.00 97.62 108 PHE A C 1
ATOM 847 O O . PHE A 1 108 ? -5.642 0.982 8.403 1.00 97.62 108 PHE A O 1
ATOM 854 N N . GLY A 1 109 ? -4.927 -0.148 10.208 1.00 96.88 109 GLY A N 1
ATOM 855 C CA . GLY A 1 109 ? -6.264 -0.569 10.620 1.00 96.88 109 GLY A CA 1
ATOM 856 C C . GLY A 1 109 ? -6.248 -1.691 11.644 1.00 96.88 109 GLY A C 1
ATOM 857 O O . GLY A 1 109 ? -5.203 -2.041 12.199 1.00 96.88 109 GLY A O 1
ATOM 858 N N . GLN A 1 110 ? -7.422 -2.259 11.886 1.00 96.44 110 GLN A N 1
ATOM 859 C CA . GLN A 1 110 ? -7.628 -3.439 12.718 1.00 96.44 110 GLN A CA 1
ATOM 860 C C . GLN A 1 110 ? -7.906 -4.641 11.825 1.00 96.44 110 GLN A C 1
ATOM 862 O O . GLN A 1 110 ? -8.795 -4.594 10.980 1.00 96.44 110 GLN A O 1
ATOM 867 N N . VAL A 1 111 ? -7.140 -5.715 11.995 1.00 96.94 111 VAL A N 1
ATOM 868 C CA . VAL A 1 111 ? -7.233 -6.878 11.110 1.00 96.94 111 VAL A CA 1
ATOM 869 C C . VAL A 1 111 ? -7.974 -8.049 11.751 1.00 96.94 111 VAL A C 1
ATOM 871 O O . VAL A 1 111 ? -7.720 -8.412 12.902 1.00 96.94 111 VAL A O 1
ATOM 874 N N . THR A 1 112 ? -8.824 -8.694 10.955 1.00 97.12 112 THR A N 1
ATOM 875 C CA . THR A 1 112 ? -9.524 -9.942 11.287 1.00 97.12 112 THR A CA 1
ATOM 876 C C . THR A 1 112 ? -9.322 -10.976 10.182 1.00 97.12 112 THR A C 1
ATOM 878 O O . THR A 1 112 ? -9.216 -10.632 9.006 1.00 97.12 112 THR A O 1
ATOM 881 N N . GLY A 1 113 ? -9.234 -12.258 10.556 1.00 94.19 113 GLY A N 1
ATOM 882 C CA . GLY A 1 113 ? -8.988 -13.357 9.612 1.00 94.19 113 GLY A CA 1
ATOM 883 C C . GLY A 1 113 ? -7.543 -13.436 9.103 1.00 94.19 113 GLY A C 1
ATOM 884 O O . GLY A 1 113 ? -7.268 -14.123 8.126 1.00 94.19 113 GLY A O 1
ATOM 885 N N . HIS A 1 114 ? -6.597 -12.733 9.736 1.00 92.56 114 HIS A N 1
ATOM 886 C CA . HIS A 1 114 ? -5.198 -12.783 9.323 1.00 92.56 114 HIS A CA 1
ATOM 887 C C . HIS A 1 114 ? -4.525 -14.085 9.800 1.00 92.56 114 HIS A C 1
ATOM 889 O O . HIS A 1 114 ? -4.513 -14.351 11.000 1.00 92.56 114 HIS A O 1
ATOM 895 N N . PRO A 1 115 ? -3.849 -14.854 8.925 1.00 89.44 115 PRO A N 1
ATOM 896 C CA . PRO A 1 115 ? -3.341 -16.195 9.252 1.00 89.44 115 PRO A CA 1
ATOM 897 C C . PRO A 1 115 ? -2.207 -16.218 10.285 1.00 89.44 115 PRO A C 1
ATOM 899 O O . PRO A 1 115 ? -1.843 -17.273 10.787 1.00 89.44 115 PRO A O 1
ATOM 902 N N . ARG A 1 116 ? -1.595 -15.061 10.564 1.00 90.69 116 ARG A N 1
ATOM 903 C CA . ARG A 1 116 ? -0.440 -14.935 11.474 1.00 90.69 116 ARG A CA 1
ATOM 904 C C . ARG A 1 116 ? -0.662 -13.985 12.645 1.00 90.69 116 ARG A C 1
ATOM 906 O O . ARG A 1 116 ? 0.235 -13.828 13.461 1.00 90.69 116 ARG A O 1
ATOM 913 N N . LEU A 1 117 ? -1.788 -13.273 12.681 1.00 90.88 117 LEU A N 1
ATOM 914 C CA . LEU A 1 117 ? -2.007 -12.214 13.666 1.00 90.88 117 LEU A CA 1
ATOM 915 C C . LEU A 1 117 ? -3.261 -12.514 14.469 1.00 90.88 117 LEU A C 1
ATOM 917 O O . LEU A 1 117 ? -4.218 -13.085 13.953 1.00 90.88 117 LEU A O 1
ATOM 921 N N . ARG A 1 118 ? -3.240 -12.112 15.739 1.00 91.00 118 ARG A N 1
ATOM 922 C CA . ARG A 1 118 ? -4.401 -12.236 16.618 1.00 91.00 118 ARG A CA 1
ATOM 923 C C . ARG A 1 118 ? -5.586 -11.431 16.082 1.00 91.00 118 ARG A C 1
ATOM 925 O O . ARG A 1 118 ? -5.404 -10.415 15.411 1.00 91.00 118 ARG A O 1
ATOM 932 N N . LEU A 1 119 ? -6.785 -11.871 16.448 1.00 89.62 119 LEU A N 1
ATOM 933 C CA . LEU A 1 119 ? -8.037 -11.184 16.146 1.00 89.62 119 LEU A CA 1
ATOM 934 C C . LEU A 1 119 ? -7.996 -9.712 16.595 1.00 89.62 119 LEU A C 1
ATOM 936 O O . LEU A 1 119 ? -7.536 -9.418 17.702 1.00 89.62 119 LEU A O 1
ATOM 940 N N . ASN A 1 120 ? -8.486 -8.806 15.741 1.00 91.50 120 ASN A N 1
ATOM 941 C CA . ASN A 1 120 ? -8.555 -7.357 15.964 1.00 91.50 120 ASN A CA 1
ATOM 942 C C . ASN A 1 120 ? -7.199 -6.697 16.280 1.00 91.50 120 ASN A C 1
ATOM 944 O O . ASN A 1 120 ? -7.132 -5.672 16.963 1.00 91.50 120 ASN A O 1
ATOM 948 N N . ALA A 1 121 ? -6.089 -7.275 15.811 1.00 91.81 121 ALA A N 1
ATOM 949 C CA . ALA A 1 121 ? -4.786 -6.641 15.960 1.00 91.81 121 ALA A CA 1
ATOM 950 C C . ALA A 1 121 ? -4.753 -5.308 15.198 1.00 91.81 121 ALA A C 1
ATOM 952 O O . ALA A 1 121 ? -5.124 -5.253 14.027 1.00 91.81 121 ALA A O 1
ATOM 953 N N . ARG A 1 122 ? -4.259 -4.245 15.846 1.00 93.12 122 ARG A N 1
ATOM 954 C CA . ARG A 1 122 ? -3.902 -2.994 15.164 1.00 93.12 122 ARG A CA 1
ATOM 955 C C . ARG A 1 122 ? -2.614 -3.211 14.384 1.00 93.12 122 ARG A C 1
ATOM 957 O O . ARG A 1 122 ? -1.625 -3.653 14.969 1.00 93.12 122 ARG A O 1
ATOM 964 N N . ILE A 1 123 ? -2.632 -2.922 13.089 1.00 94.06 123 ILE A N 1
ATOM 965 C CA . ILE A 1 123 ? -1.518 -3.202 12.185 1.00 94.06 123 ILE A CA 1
ATOM 966 C C . ILE A 1 123 ? -1.220 -2.021 11.272 1.00 94.06 123 ILE A C 1
ATOM 968 O O . ILE A 1 123 ? -2.072 -1.169 11.019 1.00 94.06 123 ILE A O 1
ATOM 972 N N . PHE A 1 124 ? -0.019 -2.054 10.709 1.00 95.06 124 PHE A N 1
ATOM 973 C CA . PHE A 1 124 ? 0.256 -1.502 9.393 1.00 95.06 124 PHE A CA 1
ATOM 974 C C . PHE A 1 124 ? 0.604 -2.653 8.442 1.00 95.06 124 PHE A C 1
ATOM 976 O O . PHE A 1 124 ? 1.218 -3.645 8.841 1.00 95.06 124 PHE A O 1
ATOM 983 N N . THR A 1 125 ? 0.216 -2.549 7.178 1.00 96.25 125 THR A N 1
ATOM 984 C CA . THR A 1 125 ? 0.512 -3.573 6.170 1.00 96.25 125 THR A CA 1
ATOM 985 C C . THR A 1 125 ? 1.943 -3.446 5.647 1.00 96.25 125 THR A C 1
ATOM 987 O O . THR A 1 125 ? 2.612 -2.431 5.853 1.00 96.25 125 THR A O 1
ATOM 990 N N . SER A 1 126 ? 2.420 -4.441 4.887 1.00 95.44 126 SER A N 1
ATOM 991 C CA . SER A 1 126 ? 3.481 -4.202 3.893 1.00 95.44 126 SER A CA 1
ATOM 992 C C . SER A 1 126 ? 3.062 -3.084 2.923 1.00 95.44 126 SER A C 1
ATOM 994 O O . SER A 1 126 ? 1.861 -2.790 2.857 1.00 95.44 126 SER A O 1
ATOM 996 N N . PRO A 1 127 ? 3.989 -2.488 2.149 1.00 96.38 127 PRO A N 1
ATOM 997 C CA . PRO A 1 127 ? 3.613 -1.460 1.191 1.00 96.38 127 PRO A CA 1
ATOM 998 C C . PRO A 1 127 ? 2.458 -1.906 0.289 1.00 96.38 127 PRO A C 1
ATOM 1000 O O . PRO A 1 127 ? 2.399 -3.080 -0.109 1.00 96.38 127 PRO A O 1
ATOM 1003 N N . TYR A 1 128 ? 1.509 -1.004 0.039 1.00 97.56 128 TYR A N 1
ATOM 1004 C CA . TYR A 1 128 ? 0.372 -1.302 -0.824 1.00 97.56 128 TYR A CA 1
ATOM 1005 C C . TYR A 1 128 ? 0.686 -0.975 -2.288 1.00 97.56 128 TYR A C 1
ATOM 1007 O O . TYR A 1 128 ? 1.386 -0.013 -2.591 1.00 97.56 128 TYR A O 1
ATOM 1015 N N . CYS A 1 129 ? 0.187 -1.819 -3.188 1.00 97.25 129 CYS A N 1
ATOM 1016 C CA . CYS A 1 129 ? 0.403 -1.747 -4.634 1.00 97.25 129 CYS A CA 1
ATOM 1017 C C . CYS A 1 129 ? -0.849 -1.231 -5.349 1.00 97.25 129 CYS A C 1
ATOM 1019 O O . CYS A 1 129 ? -0.725 -0.491 -6.323 1.00 97.25 129 CYS A O 1
ATOM 1021 N N . GLN A 1 130 ? -2.035 -1.592 -4.839 1.00 97.69 130 GLN A N 1
ATOM 1022 C CA . GLN A 1 130 ? -3.325 -1.072 -5.289 1.00 97.69 130 GLN A CA 1
ATOM 1023 C C . GLN A 1 130 ? -4.243 -0.783 -4.115 1.00 97.69 130 GLN A C 1
ATOM 1025 O O . GLN A 1 130 ? -4.290 -1.533 -3.139 1.00 97.69 130 GLN A O 1
ATOM 1030 N N . LEU A 1 131 ? -5.041 0.262 -4.267 1.00 98.00 131 LEU A N 1
ATOM 1031 C CA . LEU A 1 131 ? -6.117 0.612 -3.360 1.00 98.00 131 LEU A CA 1
ATOM 1032 C C . LEU A 1 131 ? -7.372 0.896 -4.193 1.00 98.00 131 LEU A C 1
ATOM 1034 O O . LEU A 1 131 ? -7.324 1.698 -5.128 1.00 98.00 131 LEU A O 1
ATOM 1038 N N . ARG A 1 132 ? -8.473 0.195 -3.901 1.00 97.44 132 ARG A N 1
ATOM 1039 C CA . ARG A 1 132 ? -9.786 0.365 -4.548 1.00 97.44 132 ARG A CA 1
ATOM 1040 C C . ARG A 1 132 ? -10.873 0.474 -3.475 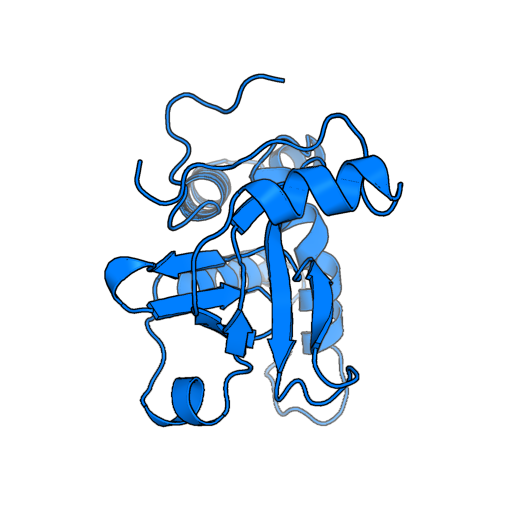1.00 97.44 132 ARG A C 1
ATOM 1042 O O . ARG A 1 132 ? -11.630 -0.479 -3.269 1.00 97.44 132 ARG A O 1
ATOM 1049 N N . PRO A 1 133 ? -10.946 1.609 -2.755 1.00 96.81 133 PRO A N 1
ATOM 1050 C CA . PRO A 1 133 ? -11.911 1.795 -1.673 1.00 96.81 133 PRO A CA 1
ATOM 1051 C C . PRO A 1 133 ? -13.358 1.634 -2.147 1.00 96.81 133 PRO A C 1
ATOM 1053 O O . PRO A 1 133 ? -14.164 1.018 -1.460 1.00 96.81 133 PRO A O 1
ATOM 1056 N N . GLU A 1 134 ? -13.667 2.097 -3.361 1.00 95.44 134 GLU A N 1
ATOM 1057 C CA . GLU A 1 134 ? -14.981 1.969 -3.996 1.00 95.44 134 GLU A CA 1
ATOM 1058 C C . GLU A 1 134 ? -15.384 0.518 -4.291 1.00 95.44 134 GLU A C 1
ATOM 1060 O O . GLU A 1 134 ? -16.569 0.217 -4.399 1.00 95.44 134 GLU A O 1
ATOM 1065 N N . LYS A 1 135 ? -14.404 -0.387 -4.399 1.00 96.25 135 LYS A N 1
ATOM 1066 C CA . LYS A 1 135 ? -14.623 -1.831 -4.564 1.00 96.25 135 LYS A CA 1
ATOM 1067 C C . LYS A 1 135 ? -14.399 -2.616 -3.268 1.00 96.25 135 LYS A C 1
ATOM 1069 O O . LYS A 1 135 ? -14.498 -3.838 -3.282 1.00 96.25 135 LYS A O 1
ATOM 1074 N N . GLY A 1 136 ? -14.076 -1.940 -2.164 1.00 97.38 136 GLY A N 1
ATOM 1075 C CA . GLY A 1 136 ? -13.884 -2.565 -0.858 1.00 97.38 136 GLY A CA 1
ATOM 1076 C C . GLY A 1 136 ? -12.651 -3.464 -0.752 1.00 97.38 136 GLY A C 1
ATOM 1077 O O . GLY A 1 136 ? -12.665 -4.405 0.040 1.00 97.38 136 GLY A O 1
ATOM 1078 N N . TRP A 1 137 ? -11.583 -3.223 -1.522 1.00 98.50 137 TRP A N 1
ATOM 1079 C CA . TRP A 1 137 ? -10.362 -4.033 -1.424 1.00 98.50 137 TRP A CA 1
ATOM 1080 C C . TRP A 1 137 ? -9.067 -3.259 -1.688 1.00 98.50 137 TRP A C 1
ATOM 1082 O O . TRP A 1 137 ? -9.044 -2.179 -2.283 1.00 98.50 137 TRP A O 1
ATOM 1092 N N . ALA A 1 138 ? -7.955 -3.842 -1.244 1.00 98.44 138 ALA A N 1
ATOM 1093 C CA . ALA A 1 138 ? -6.607 -3.378 -1.549 1.00 98.44 138 ALA A CA 1
ATOM 1094 C C . ALA A 1 138 ? -5.659 -4.545 -1.843 1.00 98.44 138 ALA A C 1
ATOM 1096 O O . ALA A 1 138 ? -5.786 -5.622 -1.258 1.00 98.44 138 ALA A O 1
ATOM 1097 N N . ARG A 1 139 ? -4.669 -4.315 -2.711 1.00 98.44 139 ARG A N 1
ATOM 1098 C CA . ARG A 1 139 ? -3.536 -5.220 -2.935 1.00 98.44 139 ARG A CA 1
ATOM 1099 C C . ARG A 1 139 ? -2.296 -4.661 -2.260 1.00 98.44 139 ARG A C 1
ATOM 1101 O O . ARG A 1 139 ? -1.912 -3.518 -2.493 1.00 98.44 139 ARG A O 1
ATOM 1108 N N . THR A 1 140 ? -1.625 -5.495 -1.476 1.00 97.81 140 THR A N 1
ATOM 1109 C CA . THR A 1 140 ? -0.306 -5.202 -0.901 1.00 97.81 140 THR A CA 1
ATOM 1110 C C . THR A 1 140 ? 0.771 -6.090 -1.501 1.00 97.81 140 THR A C 1
ATOM 1112 O O . THR A 1 140 ? 0.464 -7.055 -2.199 1.00 97.81 140 THR A O 1
ATOM 1115 N N . TRP A 1 141 ? 2.036 -5.825 -1.172 1.00 96.88 141 TRP A N 1
ATOM 1116 C CA . TRP A 1 141 ? 3.143 -6.725 -1.504 1.00 96.88 141 TRP A CA 1
ATOM 1117 C C . TRP A 1 141 ? 2.855 -8.194 -1.145 1.00 96.88 141 TRP A C 1
ATOM 1119 O O . TRP A 1 141 ? 3.185 -9.114 -1.894 1.00 96.88 141 TRP A O 1
ATOM 1129 N N . SER A 1 142 ? 2.213 -8.421 0.005 1.00 94.62 142 SER A N 1
ATOM 1130 C CA . SER A 1 142 ? 2.067 -9.768 0.563 1.00 94.62 142 SER A CA 1
ATOM 1131 C C . SER A 1 142 ? 0.724 -10.433 0.275 1.00 94.62 142 SER A C 1
ATOM 1133 O O . SER A 1 142 ? 0.663 -11.658 0.290 1.00 94.62 142 SER A O 1
ATOM 1135 N N . ARG A 1 143 ? -0.362 -9.663 0.122 1.00 95.25 143 ARG A N 1
ATOM 1136 C CA . ARG A 1 143 ? -1.734 -10.199 0.029 1.00 95.25 143 ARG A CA 1
ATOM 1137 C C . ARG A 1 143 ? -2.763 -9.148 -0.370 1.00 95.25 143 ARG A C 1
ATOM 1139 O O . ARG A 1 143 ? -2.488 -7.946 -0.287 1.00 95.25 143 ARG A O 1
ATOM 1146 N N . PHE A 1 144 ? -3.958 -9.619 -0.705 1.00 98.12 144 PHE A N 1
ATOM 1147 C CA . PHE A 1 144 ? -5.165 -8.804 -0.733 1.00 98.12 144 PHE A CA 1
ATOM 1148 C C . PHE A 1 144 ? -5.741 -8.588 0.671 1.00 98.12 144 PHE A C 1
ATOM 1150 O O . PHE A 1 144 ? -5.536 -9.401 1.575 1.00 98.12 144 PHE A O 1
ATOM 1157 N N . TYR A 1 145 ? -6.455 -7.480 0.834 1.00 98.44 145 TYR A N 1
ATOM 1158 C CA . TYR A 1 145 ? -7.280 -7.166 1.995 1.00 98.44 145 TYR A CA 1
ATOM 1159 C C . TYR A 1 145 ? -8.667 -6.754 1.523 1.00 98.44 145 TYR A C 1
ATOM 1161 O O . TYR A 1 145 ? -8.784 -5.994 0.559 1.00 98.44 145 TYR A O 1
ATOM 1169 N N . ARG A 1 146 ? -9.698 -7.192 2.246 1.00 98.56 146 ARG A N 1
ATOM 1170 C CA . ARG A 1 146 ? -11.017 -6.558 2.199 1.00 98.56 146 ARG A CA 1
ATOM 1171 C C . ARG A 1 146 ? -10.987 -5.314 3.076 1.00 98.56 146 ARG A C 1
ATOM 1173 O O . ARG A 1 146 ? -10.387 -5.331 4.149 1.00 98.56 146 ARG A O 1
ATOM 1180 N N . LEU A 1 147 ? -11.616 -4.246 2.618 1.00 98.56 147 LEU A N 1
ATOM 1181 C CA . LEU A 1 147 ? -11.654 -2.959 3.300 1.00 98.56 147 LEU A CA 1
ATOM 1182 C C . LEU A 1 147 ? -13.011 -2.786 3.975 1.00 98.56 147 LEU A C 1
ATOM 1184 O O . LEU A 1 147 ? -14.045 -2.862 3.315 1.00 98.56 147 LEU A O 1
ATOM 1188 N N . GLY A 1 148 ? -12.979 -2.568 5.286 1.00 98.12 148 GLY A N 1
ATOM 1189 C CA . GLY A 1 148 ? -14.145 -2.215 6.084 1.00 98.12 148 GLY A CA 1
ATOM 1190 C C . GLY A 1 148 ? -14.334 -0.703 6.169 1.00 98.12 148 GLY A C 1
ATOM 1191 O O . GLY A 1 148 ? -14.117 0.032 5.198 1.00 98.12 148 GLY A O 1
ATOM 1192 N N . GLN A 1 149 ? -14.699 -0.220 7.353 1.00 97.62 149 GLN A N 1
ATOM 1193 C CA . GLN A 1 149 ? -14.915 1.202 7.602 1.00 97.62 149 GLN A CA 1
ATOM 1194 C C . GLN A 1 149 ? -13.615 2.008 7.454 1.00 97.62 149 GLN A C 1
ATOM 1196 O O . GLN A 1 149 ? -12.590 1.659 8.035 1.00 97.62 149 GLN A O 1
ATOM 1201 N N . TYR A 1 150 ? -13.661 3.110 6.700 1.00 98.00 150 TYR A N 1
ATOM 1202 C CA . TYR A 1 150 ? -12.562 4.077 6.640 1.00 98.00 150 TYR A CA 1
ATOM 1203 C C . TYR A 1 150 ? -12.536 4.935 7.912 1.00 98.00 150 TYR A C 1
ATOM 1205 O O . TYR A 1 150 ? -13.562 5.497 8.298 1.00 98.00 150 TYR A O 1
ATOM 1213 N N . ASP A 1 151 ? -11.366 5.071 8.534 1.00 97.31 151 ASP A N 1
ATOM 1214 C CA . ASP A 1 151 ? -11.150 5.909 9.712 1.00 97.31 151 ASP A CA 1
ATOM 1215 C C . ASP A 1 151 ? -9.736 6.514 9.723 1.00 97.31 151 ASP A C 1
ATOM 1217 O O . ASP A 1 151 ? -8.729 5.840 9.960 1.00 97.31 151 ASP A O 1
ATOM 1221 N N . ARG A 1 152 ? -9.659 7.834 9.518 1.00 95.00 152 ARG A N 1
ATOM 1222 C CA . ARG A 1 152 ? -8.401 8.597 9.609 1.00 95.00 152 ARG A CA 1
ATOM 1223 C C . ARG A 1 152 ? -7.839 8.639 11.030 1.00 95.00 152 ARG A C 1
ATOM 1225 O O . ARG A 1 152 ? -6.622 8.741 11.192 1.00 95.00 152 ARG A O 1
ATOM 1232 N N . GLY A 1 153 ? -8.701 8.551 12.043 1.00 95.06 153 GLY A N 1
ATOM 1233 C CA . GLY A 1 153 ? -8.339 8.625 13.455 1.00 95.06 153 GLY A CA 1
ATOM 1234 C C . GLY A 1 153 ? -7.423 7.488 13.901 1.00 95.06 153 GLY A C 1
ATOM 1235 O O . GLY A 1 153 ? -6.668 7.652 14.863 1.00 95.06 153 GLY A O 1
ATOM 1236 N N . VAL A 1 154 ? -7.398 6.369 13.169 1.00 94.62 154 VAL A N 1
ATOM 1237 C CA . VAL A 1 154 ? -6.472 5.266 13.443 1.00 94.62 154 VAL A CA 1
ATOM 1238 C C . VAL A 1 154 ? -5.014 5.685 13.304 1.00 94.62 154 VAL A C 1
ATOM 1240 O O . VAL A 1 154 ? -4.209 5.314 14.160 1.00 94.62 154 VAL A O 1
ATOM 1243 N N . LEU A 1 155 ? -4.657 6.496 12.302 1.00 93.50 155 LEU A N 1
ATOM 1244 C CA . LEU A 1 155 ? -3.277 6.973 12.164 1.00 93.50 155 LEU A CA 1
ATOM 1245 C C . LEU A 1 155 ? -2.871 7.830 13.371 1.00 93.50 155 LEU A C 1
ATOM 1247 O O . LEU A 1 155 ? -1.773 7.675 13.903 1.00 93.50 155 LEU A O 1
ATOM 1251 N N . ASP A 1 156 ? -3.764 8.707 13.828 1.00 93.44 156 ASP A N 1
ATOM 1252 C CA . ASP A 1 156 ? -3.511 9.575 14.979 1.00 93.44 156 ASP A CA 1
ATOM 1253 C C . ASP A 1 156 ? -3.417 8.781 16.284 1.00 93.44 156 ASP A C 1
ATOM 1255 O O . ASP A 1 156 ? -2.561 9.070 17.119 1.00 93.44 156 ASP A O 1
ATOM 1259 N N 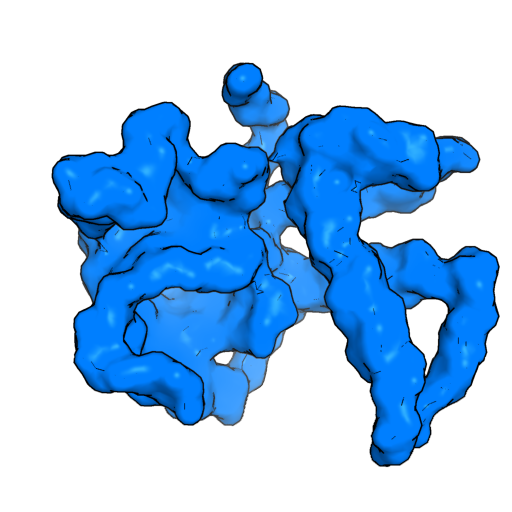. GLY A 1 157 ? -4.236 7.738 16.439 1.00 93.06 157 GLY A N 1
ATOM 1260 C CA . GLY A 1 157 ? -4.119 6.784 17.540 1.00 93.06 157 GLY A CA 1
ATOM 1261 C C . GLY A 1 157 ? -2.763 6.076 17.548 1.00 93.06 157 GLY A C 1
ATOM 1262 O O . GLY A 1 157 ? -2.100 6.035 18.579 1.00 93.06 157 GLY A O 1
ATOM 1263 N N . LEU A 1 158 ? -2.303 5.583 16.394 1.00 92.06 158 LEU A N 1
ATOM 1264 C CA . LEU A 1 158 ? -0.998 4.920 16.279 1.00 92.06 158 LEU A CA 1
ATOM 1265 C C . LEU A 1 158 ? 0.175 5.866 16.565 1.00 92.06 158 LEU A C 1
ATOM 1267 O O . LEU A 1 158 ? 1.153 5.447 17.184 1.00 92.06 158 LEU A O 1
ATOM 1271 N N . LYS A 1 159 ? 0.086 7.135 16.149 1.00 93.06 159 LYS A N 1
ATOM 1272 C CA . LYS A 1 159 ? 1.081 8.164 16.493 1.00 93.06 159 LYS A CA 1
ATOM 1273 C C . LYS A 1 159 ? 1.101 8.451 17.987 1.00 93.06 159 LYS A C 1
ATOM 1275 O O . LYS A 1 159 ? 2.173 8.512 18.579 1.00 93.06 159 LYS A O 1
ATOM 1280 N N . ARG A 1 160 ? -0.078 8.640 18.590 1.00 94.25 160 ARG A N 1
ATOM 1281 C CA . ARG A 1 160 ? -0.229 8.936 20.022 1.00 94.25 160 ARG A CA 1
ATOM 1282 C C . ARG A 1 160 ? 0.351 7.822 20.887 1.00 94.25 160 ARG A C 1
ATOM 1284 O O . ARG A 1 160 ? 1.012 8.108 21.876 1.00 94.25 160 ARG A O 1
ATOM 1291 N N . ASP A 1 161 ? 0.149 6.579 20.468 1.00 92.81 161 ASP A N 1
ATOM 1292 C CA . ASP A 1 161 ? 0.650 5.392 21.158 1.00 92.81 161 ASP A CA 1
ATOM 1293 C C . ASP A 1 161 ? 2.142 5.115 20.882 1.00 92.81 161 ASP A C 1
ATOM 1295 O O . ASP A 1 161 ? 2.688 4.135 21.384 1.00 92.81 161 ASP A O 1
ATOM 1299 N N . GLY A 1 162 ? 2.809 5.935 20.060 1.00 90.25 162 GLY A N 1
ATOM 1300 C CA . GLY A 1 162 ? 4.221 5.764 19.706 1.00 90.25 162 GLY A CA 1
ATOM 1301 C C . GLY A 1 162 ? 4.509 4.553 18.813 1.00 90.25 162 GLY A C 1
ATOM 1302 O O . GLY A 1 162 ? 5.662 4.153 18.680 1.00 90.25 162 GLY A O 1
ATOM 1303 N N . VAL A 1 163 ? 3.482 3.962 18.192 1.00 88.81 163 VAL A N 1
ATOM 1304 C CA . VAL A 1 163 ? 3.625 2.798 17.297 1.00 88.81 163 VAL A CA 1
ATOM 1305 C C . VAL A 1 163 ? 4.246 3.204 15.962 1.00 88.81 163 VAL A C 1
ATOM 1307 O O . VAL A 1 163 ? 4.985 2.429 15.357 1.00 88.81 163 VAL A O 1
ATOM 1310 N N . ILE A 1 164 ? 3.944 4.417 15.497 1.00 90.94 164 ILE A N 1
ATOM 1311 C CA . ILE A 1 164 ? 4.503 4.991 14.273 1.00 90.94 164 ILE A CA 1
ATOM 1312 C C . ILE A 1 164 ? 5.051 6.386 14.541 1.00 90.94 164 ILE A C 1
ATOM 1314 O O . ILE A 1 164 ? 4.620 7.079 15.464 1.00 90.94 164 ILE A O 1
ATOM 1318 N N . ALA A 1 165 ? 5.976 6.823 13.691 1.00 90.31 165 ALA A N 1
ATOM 1319 C CA . ALA A 1 165 ? 6.571 8.140 13.817 1.00 90.31 165 ALA A CA 1
ATOM 1320 C C . ALA A 1 165 ? 5.532 9.257 13.626 1.00 90.31 165 ALA A C 1
ATOM 1322 O O . ALA A 1 165 ? 4.650 9.177 12.763 1.00 90.31 165 ALA A O 1
ATOM 1323 N N . SER A 1 166 ? 5.677 10.337 14.393 1.00 90.00 166 SER A N 1
ATOM 1324 C CA . SER A 1 166 ? 4.760 11.485 14.391 1.00 90.00 166 SER A CA 1
ATOM 1325 C C . SER A 1 166 ? 4.656 12.184 13.029 1.00 90.00 166 SER A C 1
ATOM 1327 O O . SER A 1 166 ? 3.609 12.747 12.701 1.00 90.00 166 SER A O 1
ATOM 1329 N N . HIS A 1 167 ? 5.709 12.105 12.210 1.00 90.38 167 HIS A N 1
ATOM 1330 C CA . HIS A 1 167 ? 5.747 12.672 10.862 1.00 90.38 167 HIS A CA 1
ATOM 1331 C C . HIS A 1 167 ? 5.000 11.843 9.809 1.00 90.38 167 HIS A C 1
ATOM 1333 O O . HIS A 1 167 ? 4.831 12.344 8.700 1.00 90.38 167 HIS A O 1
ATOM 1339 N N . SER A 1 168 ? 4.511 10.640 10.142 1.00 91.81 168 SER A N 1
ATOM 1340 C CA . SER A 1 168 ? 3.685 9.831 9.234 1.00 91.81 168 SER A CA 1
ATOM 1341 C C . SER A 1 168 ? 2.467 10.634 8.761 1.00 91.81 168 SER A C 1
ATOM 1343 O O . SER A 1 168 ? 1.843 11.362 9.544 1.00 91.81 168 SER A O 1
ATOM 1345 N N . ARG A 1 169 ? 2.095 10.532 7.485 1.00 92.12 169 ARG A N 1
ATOM 1346 C CA . ARG A 1 169 ? 1.028 11.360 6.885 1.00 92.12 169 ARG A CA 1
ATOM 1347 C C . ARG A 1 169 ? -0.086 10.505 6.311 1.00 92.12 169 ARG A C 1
ATOM 1349 O O . ARG A 1 169 ? 0.175 9.408 5.837 1.00 92.12 169 ARG A O 1
ATOM 1356 N N . ILE A 1 170 ? -1.311 11.026 6.338 1.00 93.69 170 ILE A N 1
ATOM 1357 C CA . ILE A 1 170 ? -2.428 10.428 5.602 1.00 93.69 170 ILE A CA 1
ATOM 1358 C C . ILE A 1 170 ? -2.153 10.553 4.104 1.00 93.69 170 ILE A C 1
ATOM 1360 O O . ILE A 1 170 ? -1.665 11.583 3.640 1.00 93.69 170 ILE A O 1
ATOM 1364 N N . ILE A 1 171 ? -2.488 9.496 3.376 1.00 93.25 171 ILE A N 1
ATOM 1365 C CA . ILE A 1 171 ? -2.691 9.518 1.934 1.00 93.25 171 ILE A CA 1
ATOM 1366 C C . ILE A 1 171 ? -4.202 9.504 1.735 1.00 93.25 171 ILE A C 1
ATOM 1368 O O . ILE A 1 171 ? -4.860 8.565 2.179 1.00 93.25 171 ILE A O 1
ATOM 1372 N N . GLU A 1 172 ? -4.756 10.532 1.096 1.00 92.38 172 GLU A N 1
ATOM 1373 C CA . GLU A 1 172 ? -6.190 10.563 0.811 1.00 92.38 172 GLU A CA 1
ATOM 1374 C C . GLU A 1 172 ? -6.493 9.578 -0.330 1.00 92.38 172 GLU A C 1
ATOM 1376 O O . GLU A 1 172 ? -6.026 9.783 -1.451 1.00 92.38 172 GLU A O 1
ATOM 1381 N N . PRO A 1 173 ? -7.249 8.492 -0.084 1.00 89.62 173 PRO A N 1
ATOM 1382 C CA . PRO A 1 173 ? -7.379 7.393 -1.046 1.00 89.62 173 PRO A CA 1
ATOM 1383 C C . PRO A 1 173 ? -8.385 7.685 -2.178 1.00 89.62 173 PRO A C 1
ATOM 1385 O O . PRO A 1 173 ? -8.618 6.850 -3.059 1.00 89.62 173 PRO A O 1
ATOM 1388 N N . TRP A 1 174 ? -9.005 8.864 -2.123 1.00 87.88 174 TRP A N 1
ATOM 1389 C CA . TRP A 1 174 ? -10.065 9.321 -3.018 1.00 87.88 174 TRP A CA 1
ATOM 1390 C C . TRP A 1 174 ? -9.605 10.381 -4.025 1.00 87.88 174 TRP A C 1
ATOM 1392 O O . TRP A 1 174 ? -10.396 10.718 -4.903 1.00 87.88 174 TRP A O 1
ATOM 1402 N N . LEU A 1 175 ? -8.381 10.903 -3.871 1.00 79.38 175 LEU A N 1
ATOM 1403 C CA . LEU A 1 175 ? -7.731 11.777 -4.854 1.00 79.38 175 LEU A CA 1
ATOM 1404 C C . LEU A 1 175 ? -7.274 10.963 -6.072 1.00 79.38 175 LEU A C 1
ATOM 1406 O O . LEU A 1 175 ? -7.253 11.552 -7.171 1.00 79.38 175 LEU A O 1
#

Radius of gyration: 16.51 Å; chains: 1; bounding box: 36×44×40 Å

Organism: Rhodovulum adriaticum (NCBI:txid35804)

Sequence (175 aa):
MPMPMSFNPRAPLLEAIAELRATQDPLALLQARTPPLATLALLLPDYRDRQLTPGRESDHVSGDHLLEAFLDYMERLSTEPPGDEDLRDAPLLENWCAGLMDPFPRLFGQVTGHPRLRLNARIFTSPYCQLRPEKGWARTWSRFYRLGQYDRGVLDGLKRDGVIASHSRIIEPWL

Secondary structure (DSSP, 8-state):
-PPPTT--TTSTTHHHHHHHHH-S-HHHHHHT--TTHHHHHHHHHHHHHHHT-TTS------GGGHHHHHHHHHHHHHHPPPPHHHHHHSPEEEEEEEEEETTEEEEEEEEES-TTS-TTEEEEPSPEEEEEGGGTEEEESS-EEEE--B-THHHHHHHHTTSS-TT-EEE-TT-